Protein AF-X7ZXX4-F1 (afdb_monomer_lite)

Radius of gyration: 16.27 Å; chains: 1; bounding box: 38×36×48 Å

pLDDT: mean 80.08, std 14.27, range [28.7, 95.81]

Organism: NCBI:txid1299334

Sequence (162 aa):
MPLLALRRFQRAGHRPIVLAGGATGLIGDPRDTGERTLNAADTVLEWTERIRGQLEKFVDFDNASTGAIVENNLEWTRDMSAIEFLRDVGKHFSVNVMLDRDVIRRRLDGEGISYTEFSYLLLQANDYVELYRRHHCVLQIGGSDQWATSSPGCAWCAKSWV

Secondary structure (DSSP, 8-state):
-HHHHHHHHHHTT---EEEE-TTHHHH----SSSPPPPPPHHHHHHHHHHHHHHHTTTS--SSSTT--EEEETHHHHTT--HHHIIIIIGGG--HHHHHTSHHHHHHHTTT---HHHHHHHHHHHHHHHHHHHHH--------GGGHHHHHHHHHHHHHTT-

Structure (mmCIF, N/CA/C/O backbone):
data_AF-X7ZXX4-F1
#
_entry.id   AF-X7ZXX4-F1
#
loop_
_atom_site.group_PDB
_atom_site.id
_atom_site.type_symbol
_atom_site.label_atom_id
_atom_site.label_alt_id
_atom_site.label_comp_id
_atom_site.label_asym_id
_atom_site.label_entity_id
_atom_site.label_seq_id
_atom_site.pdbx_PDB_ins_code
_atom_site.Cartn_x
_atom_site.Cartn_y
_atom_site.Cartn_z
_atom_site.occupancy
_atom_site.B_iso_or_equiv
_atom_site.auth_seq_id
_atom_site.auth_comp_id
_atom_site.auth_asym_id
_atom_site.auth_atom_id
_atom_site.pdbx_PDB_model_num
ATOM 1 N N . MET A 1 1 ? 18.144 -1.987 0.894 1.00 58.41 1 MET A N 1
ATOM 2 C CA . MET A 1 1 ? 18.180 -3.378 0.380 1.00 58.41 1 MET A CA 1
ATOM 3 C C . MET A 1 1 ? 17.131 -3.664 -0.704 1.00 58.41 1 MET A C 1
ATOM 5 O O . MET A 1 1 ? 17.545 -4.181 -1.736 1.00 58.41 1 MET A O 1
ATOM 9 N N . PRO A 1 2 ? 15.839 -3.295 -0.566 1.00 73.19 2 PRO A N 1
ATOM 10 C CA . PRO A 1 2 ? 14.803 -3.636 -1.560 1.00 73.19 2 PRO A CA 1
ATOM 11 C C . PRO A 1 2 ? 15.035 -3.045 -2.963 1.00 73.19 2 PRO A C 1
ATOM 13 O O . PRO A 1 2 ? 14.835 -3.724 -3.963 1.00 73.19 2 PRO A O 1
ATOM 16 N N . LEU A 1 3 ? 15.558 -1.818 -3.055 1.00 76.00 3 LEU A N 1
ATOM 17 C CA . LEU A 1 3 ? 15.818 -1.152 -4.343 1.00 76.00 3 LEU A CA 1
ATOM 18 C C . LEU A 1 3 ? 16.875 -1.866 -5.200 1.00 76.00 3 LEU A C 1
ATOM 20 O O . LEU A 1 3 ? 16.741 -1.970 -6.416 1.00 76.00 3 LEU A O 1
ATOM 24 N N . LEU A 1 4 ? 17.911 -2.421 -4.564 1.00 83.94 4 LEU A N 1
ATOM 25 C CA . LEU A 1 4 ? 18.916 -3.222 -5.266 1.00 83.94 4 LEU A CA 1
ATOM 26 C C . LEU A 1 4 ? 18.341 -4.562 -5.735 1.00 83.94 4 LEU A C 1
ATOM 28 O O . LEU A 1 4 ? 18.779 -5.081 -6.759 1.00 83.94 4 LEU A O 1
ATOM 32 N N . ALA A 1 5 ? 17.367 -5.118 -5.008 1.00 85.31 5 ALA A N 1
ATOM 33 C CA . ALA A 1 5 ? 16.661 -6.315 -5.443 1.00 85.31 5 ALA A CA 1
ATOM 34 C C . ALA A 1 5 ? 15.829 -6.026 -6.700 1.00 85.31 5 ALA A C 1
ATOM 36 O O . ALA A 1 5 ? 15.967 -6.764 -7.669 1.00 85.31 5 ALA A O 1
ATOM 37 N N . LEU A 1 6 ? 15.081 -4.916 -6.743 1.00 85.69 6 LEU A N 1
ATOM 38 C CA . LEU A 1 6 ? 14.346 -4.495 -7.947 1.00 85.69 6 LEU A CA 1
ATOM 39 C C . LEU A 1 6 ? 15.264 -4.379 -9.168 1.00 85.69 6 LEU A C 1
ATOM 41 O O . LEU A 1 6 ? 14.960 -4.943 -10.215 1.00 85.69 6 LEU A O 1
ATOM 45 N N . ARG A 1 7 ? 16.439 -3.755 -9.013 1.00 88.50 7 ARG A N 1
ATOM 46 C CA . ARG A 1 7 ? 17.445 -3.692 -10.084 1.00 88.50 7 ARG A CA 1
ATOM 47 C C . ARG A 1 7 ? 17.921 -5.075 -10.533 1.00 88.50 7 ARG A C 1
ATOM 49 O O . ARG A 1 7 ? 18.136 -5.303 -11.719 1.00 88.50 7 ARG A O 1
ATOM 56 N N . ARG A 1 8 ? 18.122 -6.011 -9.599 1.00 90.25 8 ARG A N 1
ATOM 57 C CA . ARG A 1 8 ? 18.524 -7.390 -9.931 1.00 90.25 8 ARG A CA 1
ATOM 58 C C . ARG A 1 8 ? 17.432 -8.121 -10.709 1.00 90.25 8 ARG A C 1
ATOM 60 O O . ARG A 1 8 ? 17.762 -8.769 -11.694 1.00 90.25 8 ARG A O 1
ATOM 67 N N . PHE A 1 9 ? 16.168 -7.973 -10.314 1.00 90.69 9 PHE A N 1
ATOM 68 C CA . PHE A 1 9 ? 15.031 -8.515 -11.061 1.00 90.69 9 PHE A CA 1
ATOM 69 C C . PHE A 1 9 ? 14.939 -7.902 -12.461 1.00 90.69 9 PHE A C 1
ATOM 71 O O . PHE A 1 9 ? 14.779 -8.640 -13.430 1.00 90.69 9 PHE A O 1
ATOM 78 N N . GLN A 1 10 ? 15.144 -6.588 -12.584 1.00 92.62 10 GLN A N 1
ATOM 79 C CA . GLN A 1 10 ? 15.154 -5.913 -13.881 1.00 92.62 10 GLN A CA 1
ATOM 80 C C . GLN A 1 10 ? 16.250 -6.446 -14.806 1.00 92.62 10 GLN A C 1
ATOM 82 O O . GLN A 1 10 ? 15.985 -6.819 -15.945 1.00 92.62 10 GLN A O 1
ATOM 87 N N . ARG A 1 11 ? 17.475 -6.593 -14.291 1.00 91.75 11 ARG A N 1
ATOM 88 C CA . ARG A 1 11 ? 18.598 -7.178 -15.044 1.00 91.75 11 ARG A CA 1
ATOM 89 C C . ARG A 1 11 ? 18.402 -8.655 -15.392 1.00 91.75 11 ARG A C 1
ATOM 91 O O . ARG A 1 11 ? 19.052 -9.135 -16.313 1.00 91.75 11 ARG A O 1
ATOM 98 N N . ALA A 1 12 ? 17.543 -9.363 -14.664 1.00 93.75 12 ALA A N 1
ATOM 99 C CA . ALA A 1 12 ? 17.152 -10.738 -14.961 1.00 93.75 12 ALA A CA 1
ATOM 100 C C . ALA A 1 12 ? 15.986 -10.834 -15.967 1.00 93.75 12 ALA A C 1
ATOM 102 O O . ALA A 1 12 ? 15.547 -11.937 -16.274 1.00 93.75 12 ALA A O 1
ATOM 103 N N . GLY A 1 13 ? 15.500 -9.704 -16.498 1.00 92.81 13 GLY A N 1
ATOM 104 C CA . GLY A 1 13 ? 14.445 -9.666 -17.512 1.00 92.81 13 GLY A CA 1
ATOM 105 C C . GLY A 1 13 ? 13.027 -9.514 -16.957 1.00 92.81 13 GLY A C 1
ATOM 106 O O . GLY A 1 13 ? 12.065 -9.694 -17.697 1.00 92.81 13 GLY A O 1
ATOM 107 N N . HIS A 1 14 ? 12.870 -9.192 -15.671 1.00 93.25 14 HIS A N 1
ATOM 108 C CA . HIS A 1 14 ? 11.561 -8.927 -15.072 1.00 93.25 14 HIS A CA 1
ATOM 109 C C . HIS A 1 14 ? 11.238 -7.431 -15.077 1.00 93.25 14 HIS A C 1
ATOM 111 O O . HIS A 1 14 ? 12.132 -6.591 -15.086 1.00 93.25 14 HIS A O 1
ATOM 117 N N . ARG A 1 15 ? 9.951 -7.082 -15.024 1.00 93.69 15 ARG A N 1
ATOM 118 C CA . ARG A 1 15 ? 9.510 -5.686 -14.963 1.00 93.69 15 ARG A CA 1
ATOM 119 C C . ARG A 1 15 ? 9.308 -5.247 -13.507 1.00 93.69 15 ARG A C 1
ATOM 121 O O . ARG A 1 15 ? 8.385 -5.752 -12.866 1.00 93.69 15 ARG A O 1
ATOM 128 N N . PRO A 1 16 ? 10.139 -4.346 -12.953 1.00 92.62 16 PRO A N 1
ATOM 129 C CA . PRO A 1 16 ? 9.934 -3.838 -11.604 1.00 92.62 16 PRO A CA 1
ATOM 130 C C . PRO A 1 16 ? 8.789 -2.817 -11.583 1.00 92.62 16 PRO A C 1
ATOM 132 O O . PRO A 1 16 ? 8.695 -1.946 -12.446 1.00 92.62 16 PRO A O 1
ATOM 135 N N . ILE A 1 17 ? 7.950 -2.901 -10.554 1.00 91.19 17 ILE A N 1
ATOM 136 C CA . ILE A 1 17 ? 6.924 -1.900 -10.261 1.00 91.19 17 ILE A CA 1
ATOM 137 C C . ILE A 1 17 ? 7.258 -1.299 -8.904 1.00 91.19 17 ILE A C 1
ATOM 139 O O . ILE A 1 17 ? 7.419 -2.024 -7.920 1.00 91.19 17 ILE A O 1
ATOM 143 N N . VAL A 1 18 ? 7.376 0.022 -8.855 1.00 88.75 18 VAL A N 1
ATOM 144 C CA . VAL A 1 18 ? 7.553 0.756 -7.610 1.00 88.75 18 VAL A CA 1
ATOM 145 C C . VAL A 1 18 ? 6.232 1.397 -7.233 1.00 88.75 18 VAL A C 1
ATOM 147 O O . VAL A 1 18 ? 5.733 2.269 -7.938 1.00 88.75 18 VAL A O 1
ATOM 150 N N . LEU A 1 19 ? 5.673 0.958 -6.111 1.00 87.81 19 LEU A N 1
ATOM 151 C CA . LEU A 1 19 ? 4.434 1.504 -5.583 1.00 87.81 19 LEU A CA 1
ATOM 152 C C . LEU A 1 19 ? 4.729 2.605 -4.564 1.00 87.81 19 LEU A C 1
ATOM 154 O O . LEU A 1 19 ? 5.320 2.350 -3.513 1.00 87.81 19 LEU A O 1
ATOM 158 N N . ALA A 1 20 ? 4.279 3.818 -4.857 1.00 85.31 20 ALA A N 1
ATOM 159 C CA . ALA A 1 20 ? 4.189 4.899 -3.897 1.00 85.31 20 ALA 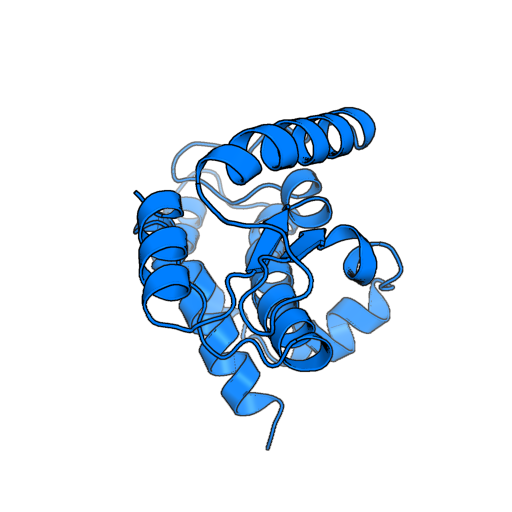A CA 1
ATOM 160 C C . ALA A 1 20 ? 2.920 4.742 -3.047 1.00 85.31 20 ALA A C 1
ATOM 162 O O . ALA A 1 20 ? 1.806 4.650 -3.565 1.00 85.31 20 ALA A O 1
ATOM 163 N N . GLY A 1 21 ? 3.100 4.717 -1.726 1.00 83.50 21 GLY A N 1
ATOM 164 C CA . GLY A 1 21 ? 2.017 4.583 -0.754 1.00 83.50 21 GLY A CA 1
ATOM 165 C C . GLY A 1 21 ? 1.305 5.904 -0.473 1.00 83.50 21 GLY A C 1
ATOM 166 O O . GLY A 1 21 ? 1.346 6.380 0.658 1.00 83.50 21 GLY A O 1
ATOM 167 N N . GLY A 1 22 ? 0.692 6.526 -1.481 1.00 84.62 22 GLY A N 1
ATOM 168 C CA . GLY A 1 22 ? -0.026 7.788 -1.317 1.00 84.62 22 GLY A CA 1
ATOM 169 C C . GLY A 1 22 ? -1.233 7.685 -0.384 1.00 84.62 22 GLY A C 1
ATOM 170 O O . GLY A 1 22 ? -1.390 8.501 0.516 1.00 84.62 22 GLY A O 1
ATOM 171 N N . ALA A 1 23 ? -2.068 6.662 -0.553 1.00 86.81 23 ALA A N 1
ATOM 172 C CA . ALA A 1 23 ? -3.216 6.419 0.315 1.00 86.81 23 ALA A CA 1
ATOM 173 C C . ALA A 1 23 ? -2.799 5.795 1.650 1.00 86.81 23 ALA A C 1
ATOM 175 O O . ALA A 1 23 ? -3.179 6.270 2.715 1.00 86.81 23 ALA A O 1
ATOM 176 N N . THR A 1 24 ? -1.952 4.767 1.610 1.00 83.44 24 THR A N 1
ATOM 177 C CA . THR A 1 24 ? -1.457 4.086 2.817 1.00 83.44 24 THR A CA 1
ATOM 178 C C . THR A 1 24 ? -0.630 5.014 3.713 1.00 83.44 24 THR A C 1
ATOM 180 O O . THR A 1 24 ? -0.669 4.887 4.936 1.00 83.44 24 THR A O 1
ATOM 183 N N . GLY A 1 25 ? 0.048 6.013 3.140 1.00 80.62 25 GLY A N 1
ATOM 184 C CA . GLY A 1 25 ? 0.748 7.071 3.870 1.00 80.62 25 GLY A CA 1
ATOM 185 C C . GLY A 1 25 ? -0.168 8.032 4.637 1.00 80.62 25 GLY A C 1
ATOM 186 O O . GLY A 1 25 ? 0.280 8.616 5.624 1.00 80.62 25 GLY A O 1
ATOM 187 N N . LEU A 1 26 ? -1.437 8.162 4.229 1.00 81.69 26 LEU A N 1
ATOM 188 C CA . LEU A 1 26 ? -2.467 8.948 4.928 1.00 81.69 26 LEU A CA 1
ATOM 189 C C . LEU A 1 26 ? -3.136 8.182 6.073 1.00 81.69 26 LEU A C 1
ATOM 191 O O . LEU A 1 26 ? -3.832 8.791 6.876 1.00 81.69 26 LEU A O 1
ATOM 195 N N . ILE A 1 27 ? -2.939 6.864 6.134 1.00 82.50 27 ILE A N 1
ATOM 196 C CA . ILE A 1 27 ? -3.483 5.977 7.171 1.00 82.50 27 ILE A CA 1
ATOM 197 C C . ILE A 1 27 ? -2.406 5.653 8.209 1.00 82.50 27 ILE A C 1
ATOM 199 O O . ILE A 1 27 ? -2.656 5.740 9.404 1.00 82.50 27 ILE A O 1
ATOM 203 N N . GLY A 1 28 ? -1.193 5.343 7.744 1.00 76.56 28 GLY A N 1
ATOM 204 C CA . GLY A 1 28 ? -0.056 4.985 8.586 1.00 76.56 28 GLY A CA 1
ATOM 205 C C . GLY A 1 28 ? 0.036 3.483 8.863 1.00 76.56 28 GLY A C 1
ATOM 206 O O . GLY A 1 28 ? -0.882 2.875 9.398 1.00 76.56 28 GLY A O 1
ATOM 207 N N . ASP A 1 29 ? 1.180 2.890 8.508 1.00 74.19 29 ASP A N 1
ATOM 208 C CA . ASP A 1 29 ? 1.509 1.497 8.855 1.00 74.19 29 ASP A CA 1
ATOM 209 C C . ASP A 1 29 ? 1.697 1.365 10.381 1.00 74.19 29 ASP A C 1
ATOM 211 O O . ASP A 1 29 ? 2.529 2.126 10.914 1.00 74.19 29 ASP A O 1
ATOM 215 N N . PRO A 1 30 ? 0.979 0.452 11.071 1.00 67.50 30 PRO A N 1
ATOM 216 C CA . PRO A 1 30 ? 1.144 0.215 12.501 1.00 67.50 30 PRO A CA 1
ATOM 217 C C . PRO A 1 30 ? 2.571 -0.234 12.818 1.00 67.50 30 PRO A C 1
ATOM 219 O O . PRO A 1 30 ? 3.069 -1.232 12.296 1.00 67.50 30 PRO A O 1
ATOM 222 N N . ARG A 1 31 ? 3.238 0.497 13.713 1.00 68.06 31 ARG A N 1
ATOM 223 C CA . ARG A 1 31 ? 4.585 0.155 14.187 1.00 68.06 31 ARG A CA 1
ATOM 224 C C . ARG A 1 31 ? 4.533 -0.410 15.594 1.00 68.06 31 ARG A C 1
ATOM 226 O O . ARG A 1 31 ? 3.581 -0.191 16.331 1.00 68.06 31 ARG A O 1
ATOM 233 N N . ASP A 1 32 ? 5.623 -1.056 15.992 1.00 57.56 32 ASP A N 1
ATOM 234 C CA . ASP A 1 32 ? 5.792 -1.579 17.351 1.00 57.56 32 ASP A CA 1
ATOM 235 C C . ASP A 1 32 ? 5.733 -0.477 18.437 1.00 57.56 32 ASP A C 1
ATOM 237 O O . ASP A 1 32 ? 5.488 -0.786 19.600 1.00 57.56 32 ASP A O 1
ATOM 241 N N . THR A 1 33 ? 5.933 0.802 18.083 1.00 57.28 33 THR A N 1
ATOM 242 C CA . THR A 1 33 ? 5.963 1.938 19.022 1.00 57.28 33 THR A CA 1
ATOM 243 C C . THR A 1 33 ? 4.988 3.049 18.619 1.00 57.28 33 THR A C 1
ATOM 245 O O . THR A 1 33 ? 5.306 3.843 17.729 1.00 57.28 33 THR A O 1
ATOM 248 N N . GLY A 1 34 ? 3.860 3.148 19.327 1.00 59.31 34 GLY A N 1
ATOM 249 C CA . GLY A 1 34 ? 2.911 4.264 19.228 1.00 59.31 34 GLY A CA 1
ATOM 250 C C . GLY A 1 34 ? 2.160 4.380 17.894 1.00 59.31 34 GLY A C 1
ATOM 251 O O . GLY A 1 34 ? 2.514 3.756 16.895 1.00 59.31 34 GLY A O 1
ATOM 252 N N . GLU A 1 35 ? 1.102 5.193 17.891 1.00 61.88 35 GLU A N 1
ATOM 253 C CA . GLU A 1 35 ? 0.349 5.531 16.676 1.00 61.88 35 GLU A CA 1
ATOM 254 C C . GLU A 1 35 ? 1.087 6.595 15.848 1.00 61.88 35 GLU A C 1
ATOM 256 O O . GLU A 1 35 ? 1.716 7.518 16.381 1.00 61.88 35 GLU A O 1
ATOM 261 N N . ARG A 1 36 ? 1.052 6.454 14.521 1.00 65.38 36 ARG A N 1
ATOM 2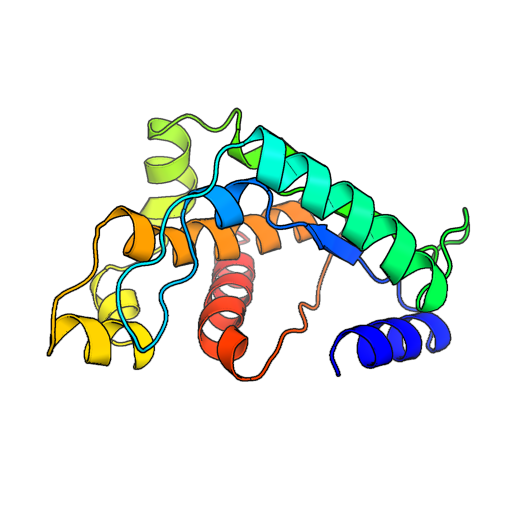62 C CA . ARG A 1 36 ? 1.725 7.386 13.605 1.00 65.38 36 ARG A CA 1
ATOM 263 C C . ARG A 1 36 ? 0.962 8.711 13.530 1.00 65.38 36 ARG A C 1
ATOM 265 O O . ARG A 1 36 ? -0.253 8.731 13.377 1.00 65.38 36 ARG A O 1
ATOM 272 N N . THR A 1 37 ? 1.678 9.834 13.522 1.00 64.75 37 THR A N 1
ATOM 273 C CA . THR A 1 37 ? 1.073 11.116 13.145 1.00 64.75 37 THR A CA 1
ATOM 274 C C . THR A 1 37 ? 0.733 11.120 11.655 1.00 64.75 37 THR A C 1
ATOM 276 O O . THR A 1 37 ? 1.581 10.830 10.805 1.00 64.75 37 THR A O 1
ATOM 279 N N . LEU A 1 38 ? -0.524 11.435 11.341 1.00 68.00 38 LEU A N 1
ATOM 280 C CA . LEU A 1 38 ? -1.015 11.522 9.968 1.00 68.00 38 LEU A CA 1
ATOM 281 C C . LEU A 1 38 ? -0.445 12.772 9.286 1.00 68.00 38 LEU A C 1
ATOM 283 O O . LEU A 1 38 ? -0.466 13.864 9.855 1.00 68.00 38 LEU A O 1
ATOM 287 N N . ASN A 1 39 ? 0.071 12.610 8.067 1.00 68.69 39 ASN A N 1
ATOM 288 C CA . ASN A 1 39 ? 0.603 13.720 7.274 1.00 68.69 39 ASN A CA 1
ATOM 289 C C . ASN A 1 39 ? -0.482 14.303 6.362 1.00 68.69 39 ASN A C 1
ATOM 291 O O . ASN A 1 39 ? -1.408 13.603 5.955 1.00 68.69 39 ASN A O 1
ATOM 295 N N . ALA A 1 40 ? -0.344 15.580 6.001 1.00 69.12 40 ALA A N 1
ATOM 296 C CA . ALA A 1 40 ? -1.210 16.211 5.010 1.00 69.12 40 ALA A CA 1
ATOM 297 C C . ALA A 1 40 ? -0.993 15.599 3.612 1.00 69.12 40 ALA A C 1
ATOM 299 O O . ALA A 1 40 ? 0.124 15.215 3.256 1.00 69.12 40 ALA A O 1
ATOM 300 N N . ALA A 1 41 ? -2.051 15.554 2.797 1.00 65.62 41 ALA A N 1
ATOM 301 C CA . ALA A 1 41 ? -2.021 14.972 1.452 1.00 65.62 41 ALA A CA 1
ATOM 302 C C . ALA A 1 41 ? -0.959 15.595 0.533 1.00 65.62 41 ALA A C 1
ATOM 304 O O . ALA A 1 41 ? -0.278 14.871 -0.194 1.00 65.62 41 ALA A O 1
ATOM 305 N N . ASP A 1 42 ? -0.752 16.909 0.630 1.00 67.56 42 ASP A N 1
ATOM 306 C CA . ASP A 1 42 ? 0.238 17.629 -0.178 1.00 67.56 42 ASP A CA 1
ATOM 307 C C . ASP A 1 42 ? 1.670 17.168 0.123 1.00 67.56 42 ASP A C 1
ATOM 309 O O . ASP A 1 42 ? 2.480 16.974 -0.783 1.00 67.56 42 ASP A O 1
ATOM 313 N N . THR A 1 43 ? 1.967 16.892 1.395 1.00 69.62 43 THR A N 1
ATOM 314 C CA . THR A 1 43 ? 3.267 16.366 1.828 1.00 69.62 43 THR A CA 1
ATOM 315 C C . THR A 1 43 ? 3.518 14.965 1.267 1.00 69.62 43 THR A C 1
ATOM 317 O O . THR A 1 43 ? 4.630 14.649 0.847 1.00 69.62 43 THR A O 1
ATOM 320 N N . VAL A 1 44 ? 2.483 14.123 1.210 1.00 68.19 44 VAL A N 1
ATOM 321 C CA . VAL A 1 44 ? 2.591 12.753 0.686 1.00 68.19 44 VAL A CA 1
ATOM 322 C C . VAL A 1 44 ? 2.815 12.745 -0.834 1.00 68.19 44 VAL A C 1
ATOM 324 O O . VAL A 1 44 ? 3.602 11.940 -1.347 1.00 68.19 44 VAL A O 1
ATOM 327 N N . LEU A 1 45 ? 2.177 13.667 -1.561 1.00 69.00 45 LEU A N 1
ATOM 328 C CA . LEU A 1 45 ? 2.399 13.851 -2.998 1.00 69.00 45 LEU A CA 1
ATOM 329 C C . LEU A 1 45 ? 3.828 14.326 -3.290 1.00 69.00 45 LEU A C 1
ATOM 331 O O . LEU A 1 45 ? 4.503 13.750 -4.142 1.00 69.00 45 LEU A O 1
ATOM 335 N N . GLU A 1 46 ? 4.328 15.306 -2.535 1.00 74.94 46 GLU A N 1
ATOM 336 C CA . GLU A 1 46 ? 5.700 15.802 -2.684 1.00 74.94 46 GLU A CA 1
ATOM 337 C C . GLU A 1 46 ? 6.745 14.700 -2.424 1.00 74.94 46 GLU A C 1
ATOM 339 O O . GLU A 1 46 ? 7.756 14.598 -3.125 1.00 74.94 46 GLU A O 1
ATOM 344 N N . TRP A 1 47 ? 6.501 13.830 -1.439 1.00 71.69 47 TRP A N 1
ATOM 345 C CA . TRP A 1 47 ? 7.380 12.692 -1.154 1.00 71.69 47 TRP A CA 1
ATOM 346 C C . TRP A 1 47 ? 7.387 11.663 -2.278 1.00 71.69 47 TRP A C 1
ATOM 348 O O . TRP A 1 47 ? 8.448 11.130 -2.602 1.00 71.69 47 TRP A O 1
ATOM 358 N N . THR A 1 48 ? 6.234 11.420 -2.898 1.00 67.81 48 THR A N 1
ATOM 359 C CA . THR A 1 48 ? 6.112 10.493 -4.028 1.00 67.81 48 THR A CA 1
ATOM 360 C C . THR A 1 48 ? 6.990 10.934 -5.201 1.00 67.81 48 THR A C 1
ATOM 362 O O . THR A 1 48 ? 7.745 10.124 -5.745 1.00 67.81 48 THR A O 1
ATOM 365 N N . GLU A 1 49 ? 6.977 12.226 -5.533 1.00 73.25 49 GLU A N 1
ATOM 366 C CA . GLU A 1 49 ? 7.776 12.761 -6.640 1.00 73.25 49 GLU A CA 1
ATOM 367 C C . GLU A 1 49 ? 9.282 12.740 -6.335 1.00 73.25 49 GLU A C 1
ATOM 369 O O . GLU A 1 49 ? 10.104 12.352 -7.166 1.00 73.25 49 GLU A O 1
ATOM 374 N N . ARG A 1 50 ? 9.671 13.054 -5.093 1.00 77.62 50 ARG A N 1
ATOM 375 C CA . ARG A 1 50 ? 11.075 12.940 -4.658 1.00 77.62 50 ARG A CA 1
ATOM 376 C C . ARG A 1 50 ? 11.586 11.503 -4.710 1.00 77.62 50 ARG A C 1
ATOM 378 O O . ARG A 1 50 ? 12.747 11.280 -5.057 1.00 77.62 50 ARG A O 1
ATOM 385 N N . ILE A 1 51 ? 10.738 10.538 -4.360 1.00 72.44 51 ILE A N 1
ATOM 386 C CA . ILE A 1 51 ? 11.074 9.115 -4.418 1.00 72.44 51 ILE A CA 1
ATOM 387 C C . ILE A 1 51 ? 11.303 8.690 -5.873 1.00 72.44 51 ILE A C 1
ATOM 389 O O . ILE A 1 51 ? 12.301 8.020 -6.134 1.00 72.44 51 ILE A O 1
ATOM 393 N N . ARG A 1 52 ? 10.479 9.142 -6.831 1.00 73.75 52 ARG A N 1
ATOM 394 C CA . ARG A 1 52 ? 10.683 8.874 -8.269 1.00 73.75 52 ARG A CA 1
ATOM 395 C C . ARG A 1 52 ? 12.092 9.259 -8.731 1.00 73.75 52 ARG A C 1
ATOM 397 O O . ARG A 1 52 ? 12.823 8.395 -9.212 1.00 73.75 52 ARG A O 1
ATOM 404 N N . GLY A 1 53 ? 12.526 10.495 -8.479 1.00 78.56 53 GLY A N 1
ATOM 405 C CA . GLY A 1 53 ? 13.864 10.951 -8.887 1.00 78.56 53 GLY A CA 1
ATOM 406 C C . GLY A 1 53 ? 15.023 10.205 -8.203 1.00 78.56 53 GLY A C 1
ATOM 407 O O . GLY A 1 53 ? 16.135 10.123 -8.728 1.00 78.56 53 GLY A O 1
ATOM 408 N N . GLN A 1 54 ? 14.796 9.621 -7.022 1.00 79.81 54 GLN A N 1
ATOM 409 C CA . GLN A 1 54 ? 15.781 8.742 -6.387 1.00 79.81 54 GLN A CA 1
ATOM 410 C C . GLN A 1 54 ? 15.813 7.350 -7.030 1.00 79.81 54 GLN A C 1
ATOM 412 O O . GLN A 1 54 ? 16.890 6.763 -7.145 1.00 79.81 54 GLN A O 1
ATOM 417 N N . LEU A 1 55 ? 14.658 6.830 -7.452 1.00 78.88 55 LEU A N 1
ATOM 418 C CA . LEU A 1 55 ? 14.505 5.504 -8.056 1.00 78.88 55 LEU A CA 1
ATOM 419 C C . LEU A 1 55 ? 15.119 5.407 -9.450 1.00 78.88 55 LEU A C 1
ATOM 421 O O . LEU A 1 55 ? 15.679 4.362 -9.773 1.00 78.88 55 LEU A O 1
ATOM 425 N N . GLU A 1 56 ? 15.100 6.493 -10.225 1.00 81.94 56 GLU A N 1
ATOM 426 C CA . GLU A 1 56 ? 15.740 6.590 -11.551 1.00 81.94 56 GLU A CA 1
ATOM 427 C C . GLU A 1 56 ? 17.238 6.252 -11.529 1.00 81.94 56 GLU A C 1
ATOM 429 O O . GLU A 1 56 ? 17.818 5.864 -12.536 1.00 81.94 56 GLU A O 1
ATOM 434 N N . LYS A 1 57 ? 17.886 6.333 -10.362 1.00 84.00 57 LYS A N 1
ATOM 435 C CA . LYS A 1 57 ? 19.298 5.951 -10.191 1.00 84.00 57 LYS A CA 1
ATOM 436 C C . LYS A 1 57 ? 19.506 4.439 -10.057 1.00 84.00 57 LYS A C 1
ATOM 438 O O . LYS A 1 57 ? 20.643 3.963 -10.125 1.00 84.00 57 LYS A O 1
ATOM 443 N N . PHE A 1 58 ? 18.441 3.687 -9.789 1.00 83.56 58 PHE A N 1
ATOM 444 C CA . PHE A 1 58 ? 18.498 2.261 -9.468 1.00 83.56 58 PHE A CA 1
ATOM 445 C C . PHE A 1 58 ? 17.805 1.380 -10.498 1.00 83.56 58 PHE A C 1
ATOM 447 O O . PHE A 1 58 ? 18.260 0.253 -10.685 1.00 83.56 58 PHE A O 1
ATOM 454 N N . VAL 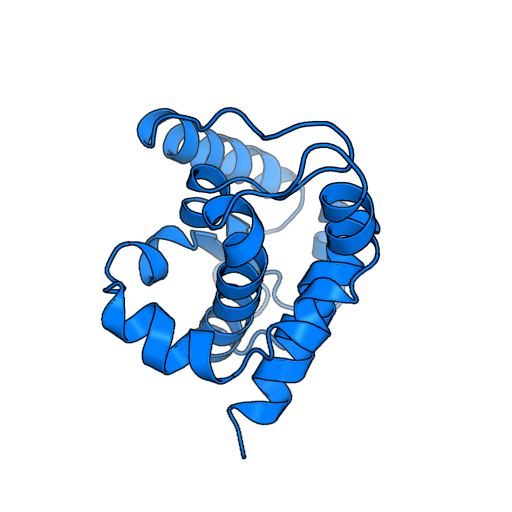A 1 59 ? 16.735 1.858 -11.123 1.00 86.06 59 VAL A N 1
ATOM 455 C CA . VAL A 1 59 ? 15.968 1.112 -12.122 1.00 86.06 59 VAL A CA 1
ATOM 456 C C . VAL A 1 59 ? 15.818 1.936 -13.392 1.00 86.06 59 VAL A C 1
ATOM 458 O O . VAL A 1 59 ? 15.721 3.161 -13.336 1.00 86.06 59 VAL A O 1
ATOM 461 N N . ASP A 1 60 ? 15.806 1.246 -14.525 1.00 89.94 60 ASP A N 1
ATOM 462 C CA . ASP A 1 60 ? 15.728 1.871 -15.839 1.00 89.94 60 ASP A CA 1
ATOM 463 C C . ASP A 1 60 ? 14.258 2.111 -16.211 1.00 89.94 60 ASP A C 1
ATOM 465 O O . ASP A 1 60 ? 13.448 1.179 -16.216 1.00 89.94 60 ASP A O 1
ATOM 469 N N . PHE A 1 61 ? 13.910 3.364 -16.499 1.00 87.69 61 PHE A N 1
ATOM 470 C CA . PHE A 1 61 ? 12.592 3.770 -16.986 1.00 87.69 61 PHE A CA 1
ATOM 471 C C . PHE A 1 61 ? 12.667 3.943 -18.503 1.00 87.69 61 PHE A C 1
ATOM 473 O O . PHE A 1 61 ? 13.127 4.969 -18.999 1.00 87.69 61 PHE A O 1
ATOM 480 N N . ASP A 1 62 ? 12.253 2.923 -19.246 1.00 87.69 62 ASP A N 1
ATOM 481 C CA . ASP A 1 62 ? 12.211 2.944 -20.704 1.00 87.69 62 ASP A CA 1
ATOM 482 C C . ASP A 1 62 ? 10.914 2.308 -21.231 1.00 87.69 62 ASP A C 1
ATOM 484 O O . ASP A 1 62 ? 10.080 1.814 -20.473 1.00 87.69 62 ASP A O 1
ATOM 488 N N . ASN A 1 63 ? 10.729 2.338 -22.552 1.00 86.62 63 ASN A N 1
ATOM 489 C CA . ASN A 1 63 ? 9.576 1.717 -23.211 1.00 86.62 63 ASN A CA 1
ATOM 490 C C . ASN A 1 63 ? 9.778 0.212 -23.472 1.00 86.62 63 ASN A C 1
ATOM 492 O O . ASN A 1 63 ? 9.019 -0.384 -24.241 1.00 86.62 63 ASN A O 1
ATOM 496 N N . ALA A 1 64 ? 10.816 -0.411 -22.904 1.00 89.88 64 ALA A N 1
ATOM 497 C CA . ALA A 1 64 ? 11.025 -1.840 -23.062 1.00 89.88 64 ALA A CA 1
ATOM 498 C C . ALA A 1 64 ? 10.016 -2.624 -22.211 1.00 89.88 64 ALA A C 1
ATOM 500 O O . ALA A 1 64 ? 9.439 -2.128 -21.245 1.00 89.88 64 ALA A O 1
ATOM 501 N N . SER A 1 65 ? 9.848 -3.909 -22.523 1.00 88.94 65 SER A N 1
ATOM 502 C CA . SER A 1 65 ? 9.010 -4.810 -21.712 1.00 88.94 65 SER A CA 1
ATOM 503 C C . SER A 1 65 ? 9.456 -4.916 -20.242 1.00 88.94 65 SER A C 1
ATOM 505 O O . SER A 1 65 ? 8.659 -5.289 -19.385 1.00 88.94 65 SER A O 1
ATOM 507 N N . THR A 1 66 ? 10.708 -4.559 -19.946 1.00 91.94 66 THR A N 1
ATOM 508 C CA . THR A 1 66 ? 11.320 -4.543 -18.610 1.00 91.94 66 THR A CA 1
ATOM 509 C C . THR A 1 66 ? 11.417 -3.144 -18.001 1.00 91.94 66 THR A C 1
ATOM 511 O O . THR A 1 66 ? 11.974 -3.004 -16.910 1.00 91.94 66 THR A O 1
ATOM 514 N N . GLY A 1 67 ? 10.913 -2.118 -18.690 1.00 92.19 67 GLY A N 1
ATOM 515 C CA . GLY A 1 67 ? 10.929 -0.736 -18.224 1.00 92.19 67 GLY A CA 1
ATOM 516 C C . GLY A 1 67 ? 10.188 -0.596 -16.901 1.00 92.19 67 GLY A C 1
ATOM 517 O O . GLY A 1 67 ? 9.075 -1.105 -16.739 1.00 92.19 67 GLY A O 1
ATOM 518 N N . ALA A 1 68 ? 10.833 0.039 -15.925 1.00 91.69 68 ALA A N 1
ATOM 519 C CA . ALA A 1 68 ? 10.266 0.218 -14.600 1.00 91.69 68 ALA A CA 1
ATOM 520 C C . ALA A 1 68 ? 9.005 1.087 -14.654 1.00 91.69 68 ALA A C 1
ATOM 522 O O . ALA A 1 68 ? 8.920 2.036 -15.430 1.00 91.69 68 ALA A O 1
ATOM 523 N N . ILE A 1 69 ? 8.037 0.784 -13.792 1.00 90.88 69 ILE A N 1
ATOM 524 C CA . ILE A 1 69 ? 6.805 1.568 -13.660 1.00 90.88 69 ILE A CA 1
ATOM 525 C C . ILE A 1 69 ? 6.743 2.117 -12.238 1.00 90.88 69 ILE A C 1
ATOM 527 O O . ILE A 1 69 ? 7.062 1.406 -11.283 1.00 90.88 69 ILE A O 1
ATOM 531 N N . VAL A 1 70 ? 6.345 3.380 -12.095 1.00 88.50 70 VAL A N 1
ATOM 532 C CA . VAL A 1 70 ? 5.994 3.964 -10.796 1.00 88.50 70 VAL A CA 1
ATOM 533 C C . VAL A 1 70 ? 4.493 4.187 -10.765 1.00 88.50 70 VAL A C 1
ATOM 535 O O . VAL A 1 70 ? 3.973 4.920 -11.602 1.00 88.50 70 VAL A O 1
ATOM 538 N N . GLU A 1 71 ? 3.844 3.581 -9.781 1.00 90.06 71 GLU A N 1
ATOM 539 C CA . GLU A 1 71 ? 2.408 3.670 -9.522 1.00 90.06 71 GLU A CA 1
ATOM 540 C C . GLU A 1 71 ? 2.168 4.348 -8.177 1.00 90.06 71 GLU A C 1
ATOM 542 O O . GLU A 1 71 ? 3.017 4.277 -7.285 1.00 90.06 71 GLU A O 1
ATOM 547 N N . ASN A 1 72 ? 1.005 4.967 -7.994 1.00 89.31 72 ASN A N 1
ATOM 548 C CA . ASN A 1 72 ? 0.588 5.510 -6.705 1.00 89.31 72 ASN A CA 1
ATOM 549 C C . ASN A 1 72 ? -0.751 4.896 -6.297 1.00 89.31 72 ASN A C 1
ATOM 551 O O . ASN A 1 72 ? -1.746 5.073 -6.993 1.00 89.31 72 ASN A O 1
ATOM 555 N N . ASN A 1 73 ? -0.813 4.232 -5.138 1.00 91.62 73 ASN A N 1
ATOM 556 C CA . ASN A 1 73 ? -2.057 3.591 -4.695 1.00 91.62 73 ASN A CA 1
ATOM 557 C C . ASN A 1 73 ? -3.210 4.561 -4.400 1.00 91.62 73 ASN A C 1
ATOM 559 O O . ASN A 1 73 ? -4.363 4.144 -4.262 1.00 91.62 73 ASN A O 1
ATOM 563 N N . LEU A 1 74 ? -2.932 5.864 -4.349 1.00 90.31 74 LEU A N 1
ATOM 564 C CA . LEU A 1 74 ? -3.962 6.890 -4.301 1.00 90.31 74 LEU A CA 1
ATOM 565 C C . LEU A 1 74 ? -4.856 6.879 -5.552 1.00 90.31 74 LEU A C 1
ATOM 567 O O . LEU A 1 74 ? -6.015 7.264 -5.444 1.00 90.31 74 LEU A O 1
ATOM 571 N N . GLU A 1 75 ? -4.360 6.395 -6.695 1.00 91.19 75 GLU A N 1
ATOM 572 C CA . GLU A 1 75 ? -5.110 6.323 -7.957 1.00 91.19 75 GLU A CA 1
ATOM 573 C C . GLU A 1 75 ? -6.316 5.380 -7.917 1.00 91.19 75 GLU A C 1
ATOM 575 O O . GLU A 1 75 ? -7.280 5.599 -8.641 1.00 91.19 75 GLU A O 1
ATOM 580 N N . TRP A 1 76 ? -6.280 4.330 -7.095 1.00 93.69 76 TRP A N 1
ATOM 581 C CA . TRP A 1 76 ? -7.420 3.419 -6.921 1.00 93.69 76 TRP A CA 1
ATOM 582 C C . TRP A 1 76 ? -8.086 3.544 -5.558 1.00 93.69 76 TRP A C 1
ATOM 584 O O . TRP A 1 76 ? -9.247 3.176 -5.410 1.00 93.69 76 TRP A O 1
ATOM 594 N N . THR A 1 77 ? -7.378 4.060 -4.554 1.00 93.31 77 THR A N 1
ATOM 595 C CA . THR A 1 77 ? -7.930 4.150 -3.198 1.00 93.31 77 THR A CA 1
ATOM 596 C C . THR A 1 77 ? -8.757 5.416 -2.988 1.00 93.31 77 THR A C 1
ATOM 598 O O . THR A 1 77 ? -9.703 5.391 -2.211 1.00 93.31 77 THR A O 1
ATOM 601 N N . ARG A 1 78 ? -8.430 6.528 -3.664 1.00 90.44 78 ARG A N 1
ATOM 602 C CA . ARG A 1 78 ? -9.121 7.816 -3.460 1.00 90.44 78 ARG A CA 1
ATOM 603 C C . ARG A 1 78 ? -10.604 7.752 -3.815 1.00 90.44 78 ARG A C 1
ATOM 605 O O . ARG A 1 78 ? -11.421 8.294 -3.077 1.00 90.44 78 ARG A O 1
ATOM 612 N N . ASP A 1 79 ? -10.9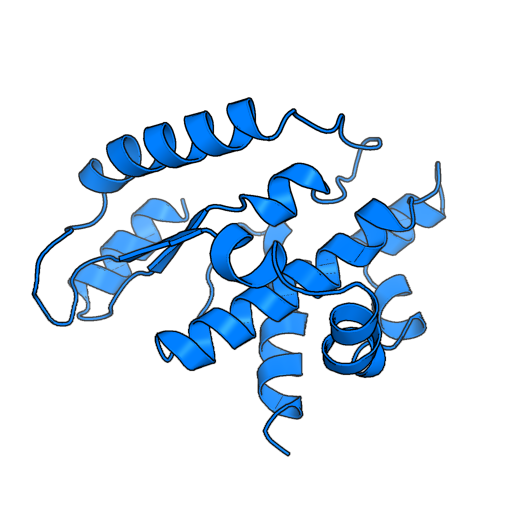21 7.120 -4.938 1.00 90.88 79 ASP A N 1
ATOM 613 C CA . ASP A 1 79 ? -12.282 7.085 -5.480 1.00 90.88 79 ASP A CA 1
ATOM 614 C C . ASP A 1 79 ? -13.086 5.880 -4.964 1.00 90.88 79 ASP A C 1
ATOM 616 O O . ASP A 1 79 ? -14.266 5.742 -5.276 1.00 90.88 79 ASP A O 1
ATOM 620 N N . MET A 1 80 ? -12.466 5.020 -4.147 1.00 94.44 80 MET A N 1
ATOM 621 C CA . MET A 1 80 ? -13.132 3.886 -3.518 1.00 94.44 80 MET A CA 1
ATOM 622 C C . MET A 1 80 ? -14.041 4.378 -2.394 1.00 94.44 80 MET A C 1
ATOM 624 O O . MET A 1 80 ? -13.586 4.925 -1.386 1.00 94.44 80 MET A O 1
ATOM 628 N N . SER A 1 81 ? -15.343 4.150 -2.533 1.00 95.81 81 SER A N 1
ATOM 629 C CA . SER A 1 81 ? -16.278 4.463 -1.459 1.00 95.81 81 SER A CA 1
ATOM 630 C C . SER A 1 81 ? -16.065 3.540 -0.256 1.00 95.81 81 SER A C 1
ATOM 632 O O . SER A 1 81 ? -15.648 2.387 -0.381 1.00 95.81 81 SER A O 1
ATOM 634 N N . ALA A 1 82 ? -16.440 4.012 0.935 1.00 93.56 82 ALA A N 1
ATOM 635 C CA . ALA A 1 82 ? -16.393 3.186 2.142 1.00 93.56 82 ALA A CA 1
ATOM 636 C C . ALA A 1 82 ? -17.221 1.891 2.000 1.00 93.56 82 ALA A C 1
ATOM 638 O O . ALA A 1 82 ? -16.847 0.852 2.540 1.00 93.56 82 ALA A O 1
ATOM 639 N N . ILE A 1 83 ? -18.327 1.934 1.246 1.00 95.44 83 ILE A N 1
ATOM 640 C CA . ILE A 1 83 ? -19.168 0.758 0.987 1.00 95.44 83 ILE A CA 1
ATOM 641 C C . ILE A 1 83 ? -18.423 -0.251 0.109 1.00 95.44 83 ILE A C 1
ATOM 643 O O . ILE A 1 83 ? -18.409 -1.434 0.442 1.00 95.44 83 ILE A O 1
ATOM 647 N N . GLU A 1 84 ? -17.795 0.195 -0.981 1.00 94.25 84 GLU A N 1
ATOM 648 C CA . GLU A 1 84 ? -16.992 -0.676 -1.852 1.00 94.25 84 GLU A CA 1
ATOM 649 C C . GLU A 1 84 ? -15.820 -1.281 -1.092 1.00 94.25 84 GLU A C 1
ATOM 651 O O . GLU A 1 84 ? -15.617 -2.489 -1.154 1.00 94.25 84 GLU A O 1
ATOM 656 N N . PHE A 1 85 ? -15.113 -0.488 -0.287 1.00 94.06 85 PHE A N 1
ATOM 657 C CA . PHE A 1 85 ? -14.022 -0.996 0.535 1.00 94.06 85 PHE A CA 1
ATOM 658 C C . PHE A 1 85 ? -14.487 -2.118 1.475 1.00 94.06 85 PHE A C 1
ATOM 660 O O . PHE A 1 85 ? -13.917 -3.210 1.484 1.00 94.06 85 PHE A O 1
ATOM 667 N N . LEU A 1 86 ? -15.561 -1.901 2.237 1.00 93.19 86 LEU A N 1
ATOM 668 C CA . LEU A 1 86 ? -16.066 -2.906 3.177 1.00 93.19 86 LEU A CA 1
ATOM 669 C C . LEU A 1 86 ? -16.624 -4.149 2.464 1.00 93.19 86 LEU A C 1
ATOM 671 O O . LEU A 1 86 ? -16.419 -5.274 2.929 1.00 93.19 86 LEU A O 1
ATOM 675 N N . ARG A 1 87 ? -17.318 -3.963 1.336 1.00 92.88 87 ARG A N 1
ATOM 676 C CA . ARG A 1 87 ? -17.978 -5.045 0.594 1.00 92.88 87 ARG A CA 1
ATOM 677 C C . ARG A 1 87 ? -17.006 -5.860 -0.252 1.00 92.88 87 ARG A C 1
ATOM 679 O O . ARG A 1 87 ? -17.113 -7.082 -0.267 1.00 92.88 87 ARG A O 1
ATOM 686 N N . ASP A 1 88 ? -16.104 -5.207 -0.970 1.00 90.50 88 ASP A N 1
ATOM 687 C CA . ASP A 1 88 ? -15.285 -5.839 -2.008 1.00 90.50 88 ASP A CA 1
ATOM 688 C C . ASP A 1 88 ? -13.893 -6.211 -1.491 1.00 90.50 88 ASP A C 1
ATOM 690 O O . ASP A 1 88 ? -13.297 -7.165 -1.987 1.00 90.50 88 ASP A O 1
ATOM 694 N N . VAL A 1 89 ? -13.412 -5.538 -0.438 1.00 91.25 89 VAL A N 1
ATOM 695 C CA . VAL A 1 89 ? -12.168 -5.893 0.260 1.00 91.25 89 VAL A CA 1
ATOM 696 C C . VAL A 1 89 ? -12.490 -6.525 1.613 1.00 91.25 89 VAL A C 1
ATOM 698 O O . VAL A 1 89 ? -12.177 -7.694 1.842 1.00 91.25 89 VAL A O 1
ATOM 701 N N . GLY A 1 90 ? -13.179 -5.794 2.493 1.00 90.69 90 GLY A N 1
ATOM 702 C CA . GLY A 1 90 ? -13.372 -6.151 3.903 1.00 90.69 90 GLY A CA 1
ATOM 703 C C . GLY A 1 90 ? -13.976 -7.534 4.149 1.00 90.69 90 GLY A C 1
ATOM 704 O O . GLY A 1 90 ? -13.487 -8.263 5.012 1.00 90.69 90 GLY A O 1
ATOM 705 N N . LYS A 1 91 ? -14.968 -7.959 3.353 1.00 91.06 91 LYS A N 1
ATOM 706 C CA . LYS A 1 91 ? -15.634 -9.269 3.523 1.00 91.06 91 LYS A CA 1
ATOM 707 C C . LYS A 1 91 ? -14.694 -10.478 3.439 1.00 91.06 91 LYS A C 1
ATOM 709 O O . LYS A 1 91 ? -15.056 -11.568 3.876 1.00 91.06 91 LYS A O 1
ATOM 714 N N . HIS A 1 92 ? -13.519 -10.316 2.833 1.00 88.38 92 HIS A N 1
ATOM 715 C CA . HIS A 1 92 ? -12.562 -11.401 2.627 1.00 88.38 92 HIS A CA 1
ATOM 716 C C . HIS A 1 92 ? -11.571 -11.569 3.784 1.00 88.38 92 HIS A C 1
ATOM 718 O O . HIS A 1 92 ? -10.803 -12.537 3.799 1.00 88.38 92 HIS A O 1
ATOM 724 N N . PHE A 1 93 ? -11.593 -10.656 4.757 1.00 87.50 93 PHE A N 1
ATOM 725 C CA . PHE A 1 93 ? -10.688 -10.652 5.896 1.00 87.50 93 PHE A CA 1
ATOM 726 C C . PHE A 1 93 ? -11.444 -11.038 7.164 1.00 87.50 93 PHE A C 1
ATOM 728 O O . PHE A 1 93 ? -12.377 -10.368 7.599 1.00 87.50 93 PHE A O 1
ATOM 735 N N . SER A 1 94 ? -11.027 -12.146 7.778 1.00 88.94 94 SER A N 1
ATOM 736 C CA . SER A 1 94 ? -11.511 -12.518 9.104 1.00 88.94 94 SER A CA 1
ATOM 737 C C . SER A 1 94 ? -10.794 -11.675 10.151 1.00 88.94 94 SER A C 1
ATOM 739 O O . SER A 1 94 ? -9.564 -11.690 10.214 1.00 88.94 94 SER A O 1
ATOM 741 N N . VAL A 1 95 ? -11.568 -11.001 11.002 1.00 88.62 95 VAL A N 1
ATOM 742 C CA . VAL A 1 95 ? -11.036 -10.221 12.127 1.00 88.62 95 VAL A CA 1
ATOM 743 C C . VAL A 1 95 ? -10.130 -11.088 13.005 1.00 88.62 95 VAL A C 1
ATOM 745 O O . VAL A 1 95 ? -9.013 -10.677 13.288 1.00 88.62 95 VAL A O 1
ATOM 748 N N . ASN A 1 96 ? -10.533 -12.319 13.339 1.00 86.56 96 ASN A N 1
ATOM 749 C CA . ASN A 1 96 ? -9.726 -13.229 14.165 1.00 86.56 96 ASN A CA 1
ATOM 750 C C . ASN A 1 96 ? -8.333 -13.476 13.559 1.00 86.56 96 ASN A C 1
ATOM 752 O O . ASN A 1 96 ? -7.324 -13.313 14.234 1.00 86.56 96 ASN A O 1
ATOM 756 N N . VAL A 1 97 ? -8.272 -13.758 12.253 1.00 85.12 97 VAL A N 1
ATOM 757 C CA . VAL A 1 97 ? -7.001 -13.991 11.540 1.00 85.12 97 VAL A CA 1
ATOM 758 C C . VAL A 1 97 ? -6.119 -12.739 11.515 1.00 85.12 97 VAL A C 1
ATOM 760 O O . VAL A 1 97 ? -4.893 -12.837 11.490 1.00 85.12 97 VAL A O 1
ATOM 763 N N . MET A 1 98 ? -6.721 -11.550 11.486 1.00 85.31 98 MET A N 1
ATOM 764 C CA . MET A 1 98 ? -5.968 -10.299 11.557 1.00 85.31 98 MET A CA 1
ATOM 765 C C . MET A 1 98 ? -5.411 -10.046 12.962 1.00 85.31 98 MET A C 1
ATOM 767 O O . MET A 1 98 ? -4.260 -9.630 13.075 1.00 85.31 98 MET A O 1
ATOM 771 N N . LEU A 1 99 ? -6.196 -10.318 14.010 1.00 86.12 99 LEU A N 1
ATOM 772 C CA . LEU A 1 99 ? -5.787 -10.147 15.410 1.00 86.12 99 LEU A CA 1
ATOM 773 C C . LEU A 1 99 ? -4.638 -11.087 15.801 1.00 86.12 99 LEU A C 1
ATOM 775 O O . LEU A 1 99 ? -3.748 -10.680 16.543 1.00 86.12 99 LEU A O 1
ATOM 779 N N . ASP A 1 100 ? -4.605 -12.300 15.242 1.00 83.19 100 ASP A N 1
ATOM 780 C CA . ASP A 1 100 ? -3.567 -13.306 15.516 1.00 83.19 100 ASP A CA 1
ATOM 781 C C . ASP A 1 100 ? -2.169 -12.927 14.992 1.00 83.19 100 ASP A C 1
ATOM 783 O O . ASP A 1 100 ? -1.181 -13.614 15.256 1.00 83.19 100 ASP A O 1
ATOM 787 N N . ARG A 1 101 ? -2.039 -11.825 14.248 1.00 80.12 101 ARG A N 1
ATOM 788 C CA . ARG A 1 101 ? -0.742 -11.356 13.754 1.00 80.12 101 ARG A CA 1
ATOM 789 C C . ARG A 1 101 ? 0.085 -10.764 14.878 1.00 80.12 101 ARG A C 1
ATOM 791 O O . ARG A 1 101 ? -0.361 -9.837 15.541 1.00 80.12 101 ARG A O 1
ATOM 798 N N . ASP A 1 102 ? 1.344 -11.182 14.993 1.00 77.75 102 ASP A N 1
ATOM 799 C CA . ASP A 1 102 ? 2.235 -10.754 16.081 1.00 77.75 102 ASP A CA 1
ATOM 800 C C . ASP A 1 102 ? 2.390 -9.233 16.234 1.00 77.75 102 ASP A C 1
ATOM 802 O O . ASP A 1 102 ? 2.566 -8.751 17.350 1.00 77.75 102 ASP A O 1
ATOM 806 N N . VAL A 1 103 ? 2.330 -8.459 15.145 1.00 74.44 103 VAL A N 1
ATOM 807 C CA . VAL A 1 103 ? 2.373 -6.983 15.210 1.00 74.44 103 VAL A CA 1
ATOM 808 C C . VAL A 1 103 ? 1.095 -6.422 15.841 1.00 74.44 103 VAL A C 1
ATOM 810 O O . VAL A 1 103 ? 1.165 -5.580 16.731 1.00 74.44 103 VAL A O 1
ATOM 813 N N . ILE A 1 104 ? -0.072 -6.927 15.430 1.00 81.12 104 ILE A N 1
ATOM 814 C CA . ILE A 1 104 ? -1.370 -6.476 15.949 1.00 81.12 104 ILE A CA 1
ATOM 815 C C . ILE A 1 104 ? -1.562 -6.954 17.388 1.00 81.12 104 ILE A C 1
ATOM 817 O O . ILE A 1 104 ? -1.923 -6.156 18.248 1.00 81.12 104 ILE A O 1
ATOM 821 N N . ARG A 1 105 ? -1.245 -8.219 17.670 1.00 82.19 105 ARG A N 1
ATOM 822 C CA . ARG A 1 105 ? -1.326 -8.812 19.007 1.00 82.19 105 ARG A CA 1
ATOM 823 C C . ARG A 1 105 ? -0.514 -8.021 20.033 1.00 82.19 105 ARG A C 1
ATOM 825 O O . ARG A 1 105 ? -1.054 -7.621 21.055 1.00 82.19 105 ARG A O 1
ATOM 832 N N . ARG A 1 106 ? 0.746 -7.689 19.717 1.00 81.88 106 ARG A N 1
ATOM 833 C CA . ARG A 1 106 ? 1.601 -6.874 20.601 1.00 81.88 106 ARG A CA 1
ATOM 834 C C . ARG A 1 106 ? 1.039 -5.471 20.860 1.00 81.88 106 ARG A C 1
ATOM 836 O O . ARG A 1 106 ? 1.189 -4.963 21.964 1.00 81.88 106 ARG A O 1
ATOM 843 N N . ARG A 1 107 ? 0.398 -4.842 19.867 1.00 82.19 107 ARG A N 1
ATOM 844 C CA . ARG A 1 107 ? -0.239 -3.519 20.019 1.00 82.19 107 ARG A CA 1
ATOM 845 C C . ARG A 1 107 ? -1.510 -3.589 20.864 1.00 82.19 107 ARG A C 1
ATOM 847 O O . ARG A 1 107 ? -1.730 -2.711 21.692 1.00 82.19 107 ARG A O 1
ATOM 854 N N . LEU A 1 108 ? -2.308 -4.641 20.687 1.00 83.44 108 LEU A N 1
ATOM 855 C CA . LEU A 1 108 ? -3.531 -4.882 21.458 1.00 83.44 108 LEU A CA 1
ATOM 856 C C . LEU A 1 108 ? -3.262 -5.144 22.939 1.00 83.44 108 LEU A C 1
ATOM 858 O O . LEU A 1 108 ? -4.026 -4.666 23.769 1.00 83.44 108 LEU A O 1
ATOM 862 N N . ASP A 1 109 ? -2.178 -5.852 23.262 1.00 82.44 109 ASP A N 1
ATOM 863 C CA . ASP A 1 109 ? -1.776 -6.114 24.650 1.00 82.44 109 ASP A CA 1
ATOM 864 C C . ASP A 1 109 ? -1.253 -4.850 25.371 1.00 82.44 109 ASP A C 1
ATOM 866 O O . ASP A 1 109 ? -1.115 -4.843 26.594 1.00 82.44 109 ASP A O 1
ATOM 870 N N . GLY A 1 110 ? -0.938 -3.787 24.619 1.00 80.38 110 GLY A N 1
ATOM 871 C CA . GLY A 1 110 ? -0.411 -2.518 25.121 1.00 80.38 110 GLY A CA 1
ATOM 872 C C . GLY A 1 110 ? -1.425 -1.372 25.060 1.00 80.38 110 GLY A C 1
ATOM 873 O O . GLY A 1 110 ? -2.455 -1.386 25.725 1.00 80.38 110 GLY A O 1
ATOM 874 N N . GLU A 1 111 ? -1.102 -0.340 24.278 1.00 78.94 111 GLU A N 1
ATOM 875 C CA . GLU A 1 111 ? -1.895 0.898 24.158 1.00 78.94 111 GLU A CA 1
ATOM 876 C C . GLU A 1 111 ? -3.150 0.748 23.278 1.00 78.94 111 GLU A C 1
ATOM 878 O O . GLU A 1 111 ? -3.968 1.665 23.201 1.00 78.94 111 GLU A O 1
ATOM 883 N N . GLY A 1 112 ? -3.315 -0.399 22.616 1.00 81.38 112 GLY A N 1
ATOM 884 C CA . GLY A 1 112 ? -4.353 -0.627 21.620 1.00 81.38 112 GLY A CA 1
ATOM 885 C C . GLY A 1 112 ? -3.926 -0.216 20.209 1.00 81.38 112 GLY A C 1
ATOM 886 O O . GLY A 1 112 ? -2.817 0.259 19.960 1.00 81.38 112 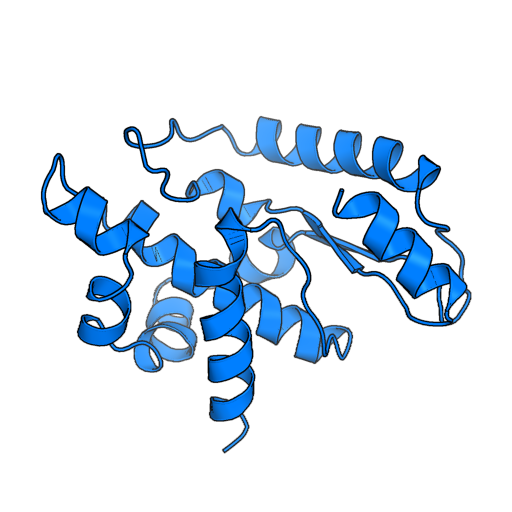GLY A O 1
ATOM 887 N N . ILE A 1 113 ? -4.826 -0.449 19.255 1.00 86.25 113 ILE A N 1
ATOM 888 C CA . ILE A 1 113 ? -4.667 -0.085 17.845 1.00 86.25 113 ILE A CA 1
ATOM 889 C C . ILE A 1 113 ? -5.961 0.570 17.366 1.00 86.25 113 ILE A C 1
ATOM 891 O O . ILE A 1 113 ? -7.055 0.079 17.663 1.00 86.25 113 ILE A O 1
ATOM 895 N N . SER A 1 114 ? -5.858 1.687 16.647 1.00 87.44 114 SER A N 1
ATOM 896 C CA . SER A 1 114 ? -7.037 2.340 16.083 1.00 87.44 114 SER A CA 1
ATOM 897 C C . SER A 1 114 ? -7.605 1.523 14.920 1.00 87.44 114 SER A C 1
ATOM 899 O O . SER A 1 114 ? -6.900 0.758 14.256 1.00 87.44 114 SER A O 1
ATOM 901 N N . TYR A 1 115 ? -8.898 1.695 14.628 1.00 88.19 115 TYR A N 1
ATOM 902 C CA . TYR A 1 115 ? -9.510 1.057 13.457 1.00 88.19 115 TYR A CA 1
ATOM 903 C C . TYR A 1 115 ? -8.827 1.489 12.148 1.00 88.19 115 TYR A C 1
ATOM 905 O O . TYR A 1 115 ? -8.724 0.697 11.210 1.00 88.19 115 TYR A O 1
ATOM 913 N N . THR A 1 116 ? -8.322 2.724 12.103 1.00 87.44 116 THR A N 1
ATOM 914 C CA . THR A 1 116 ? -7.567 3.284 10.978 1.00 87.44 116 THR A CA 1
ATOM 915 C C . THR A 1 116 ? -6.280 2.495 10.737 1.00 87.44 116 THR A C 1
ATOM 917 O O . THR A 1 116 ? -6.105 1.948 9.649 1.00 87.44 116 THR A O 1
ATOM 920 N N . GLU A 1 117 ? -5.432 2.333 11.759 1.00 84.50 117 GLU A N 1
ATOM 921 C CA . GLU A 1 117 ? -4.206 1.527 11.662 1.00 84.50 117 GLU A CA 1
ATOM 922 C C . GLU A 1 117 ? -4.508 0.045 11.389 1.00 84.50 117 GLU A C 1
ATOM 924 O O . GLU A 1 117 ? -3.825 -0.602 10.597 1.00 84.50 117 GLU A O 1
ATOM 929 N N . PHE A 1 118 ? -5.567 -0.504 11.990 1.00 86.75 118 PHE A N 1
ATOM 930 C CA . PHE A 1 118 ? -5.991 -1.884 11.744 1.00 86.75 118 PHE A CA 1
ATOM 931 C C . PHE A 1 118 ? -6.408 -2.115 10.280 1.00 86.75 118 PHE A C 1
ATOM 933 O O . PHE A 1 118 ? -6.107 -3.158 9.692 1.00 86.75 118 PHE A O 1
ATOM 940 N N . SER A 1 119 ? -7.061 -1.124 9.668 1.00 89.50 119 SER A N 1
ATOM 941 C CA . SER A 1 119 ? -7.533 -1.179 8.279 1.00 89.50 119 SER A CA 1
ATOM 942 C C . SER A 1 119 ? -6.410 -1.023 7.249 1.00 89.50 119 SER A C 1
ATOM 944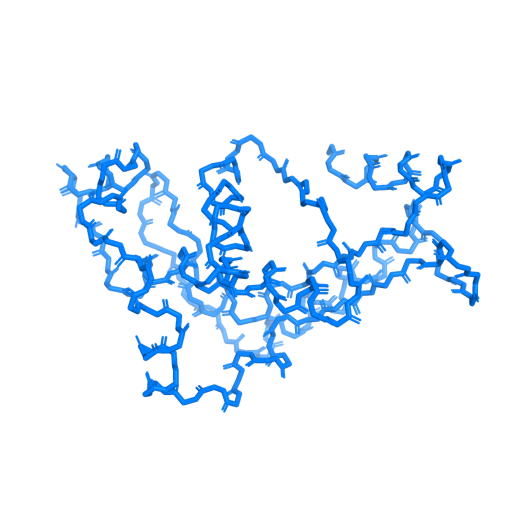 O O . SER A 1 119 ? -6.602 -1.384 6.086 1.00 89.50 119 SER A O 1
ATOM 946 N N . TYR A 1 120 ? -5.220 -0.568 7.657 1.00 88.06 120 TYR A N 1
ATOM 947 C CA . TYR A 1 120 ? -4.041 -0.460 6.791 1.00 88.06 120 TYR A CA 1
ATOM 948 C C . TYR A 1 120 ? -3.717 -1.782 6.073 1.00 88.06 120 TYR A C 1
ATOM 950 O O . TYR A 1 120 ? -3.410 -1.791 4.880 1.00 88.06 120 TYR A O 1
ATOM 958 N N . LEU A 1 121 ? -3.861 -2.916 6.771 1.00 86.38 121 LEU A N 1
ATOM 959 C CA . LEU A 1 121 ? -3.610 -4.246 6.205 1.00 86.38 121 LEU A CA 1
ATOM 960 C C . LEU A 1 121 ? -4.492 -4.563 4.995 1.00 86.38 121 LEU A C 1
ATOM 962 O O . LEU A 1 121 ? -4.037 -5.221 4.060 1.00 86.38 121 LEU A O 1
ATOM 966 N N . LEU A 1 122 ? -5.749 -4.118 5.020 1.00 91.12 122 LEU A N 1
ATOM 967 C CA . LEU A 1 122 ? -6.699 -4.354 3.935 1.00 91.12 122 LEU A CA 1
ATOM 968 C C . LEU A 1 122 ? -6.318 -3.524 2.712 1.00 91.12 122 LEU A C 1
ATOM 970 O O . LEU A 1 122 ? -6.355 -4.037 1.599 1.00 91.12 122 LEU A O 1
ATOM 974 N N . LEU A 1 123 ? -5.913 -2.269 2.919 1.00 91.25 123 LEU A N 1
ATOM 975 C CA . LEU A 1 123 ? -5.464 -1.389 1.839 1.00 91.25 123 LEU A CA 1
ATOM 976 C C . LEU A 1 123 ? -4.205 -1.936 1.165 1.00 91.25 123 LEU A C 1
ATOM 978 O O . LEU A 1 123 ? -4.167 -2.052 -0.055 1.00 91.25 123 LEU A O 1
ATOM 982 N N . GLN A 1 124 ? -3.219 -2.376 1.949 1.00 87.75 124 GLN A N 1
ATOM 983 C CA . GLN A 1 124 ? -2.003 -2.967 1.392 1.00 87.75 124 GLN A CA 1
ATOM 984 C C . GLN A 1 124 ? -2.272 -4.286 0.653 1.00 87.75 124 GLN A C 1
ATOM 986 O O . GLN A 1 124 ? -1.645 -4.566 -0.369 1.00 87.75 124 GLN A O 1
ATOM 991 N N . ALA A 1 125 ? -3.215 -5.100 1.133 1.00 89.56 125 ALA A N 1
ATOM 992 C CA . ALA A 1 125 ? -3.643 -6.288 0.402 1.00 89.56 125 ALA A CA 1
ATOM 993 C C . ALA A 1 125 ? -4.388 -5.925 -0.896 1.00 89.56 125 ALA A C 1
ATOM 995 O O . ALA A 1 125 ? -4.201 -6.599 -1.912 1.00 89.56 125 ALA A O 1
ATOM 996 N N . ASN A 1 126 ? -5.181 -4.847 -0.883 1.00 92.75 126 ASN A N 1
ATOM 997 C CA . ASN A 1 126 ? -5.872 -4.339 -2.064 1.00 92.75 126 ASN A CA 1
ATOM 998 C C . ASN A 1 126 ? -4.905 -3.839 -3.143 1.00 92.75 126 ASN A C 1
ATOM 1000 O O . ASN A 1 126 ? -5.091 -4.148 -4.319 1.00 92.75 126 ASN A O 1
ATOM 1004 N N . ASP A 1 127 ? -3.830 -3.162 -2.739 1.00 92.62 127 ASP A N 1
ATOM 1005 C CA . ASP A 1 127 ? -2.774 -2.709 -3.647 1.00 92.62 127 ASP A CA 1
ATOM 1006 C C . ASP A 1 127 ? -2.195 -3.865 -4.468 1.00 92.62 127 ASP A C 1
ATOM 1008 O O . ASP A 1 127 ? -1.960 -3.726 -5.667 1.00 92.62 127 ASP A O 1
ATOM 1012 N N . TYR A 1 128 ? -2.000 -5.032 -3.849 1.00 90.81 128 TYR A N 1
ATOM 1013 C CA . TYR A 1 128 ? -1.463 -6.190 -4.556 1.00 90.81 128 TYR A CA 1
ATOM 1014 C C . TYR A 1 128 ? -2.421 -6.719 -5.635 1.00 90.81 128 TYR A C 1
ATOM 1016 O O . TYR A 1 128 ? -1.976 -7.054 -6.734 1.00 90.81 128 TYR A O 1
ATOM 1024 N N . VAL A 1 129 ? -3.734 -6.738 -5.380 1.00 91.56 129 VAL A N 1
ATOM 1025 C CA . VAL A 1 129 ? -4.720 -7.123 -6.407 1.00 91.56 129 VAL A CA 1
ATOM 1026 C C . VAL A 1 129 ? -4.832 -6.090 -7.507 1.00 91.56 129 VAL A C 1
ATOM 1028 O O . VAL A 1 129 ? -4.916 -6.478 -8.669 1.00 91.56 129 VAL A O 1
ATOM 1031 N N . GLU A 1 130 ? -4.819 -4.799 -7.187 1.00 93.69 130 GLU A N 1
ATOM 1032 C CA . GLU A 1 130 ? -4.855 -3.757 -8.215 1.00 93.69 130 GLU A CA 1
ATOM 1033 C C . GLU A 1 130 ? -3.613 -3.824 -9.110 1.00 93.69 130 GLU A C 1
ATOM 1035 O O . GLU A 1 130 ? -3.730 -3.801 -10.336 1.00 93.69 130 GLU A O 1
ATOM 1040 N N . LEU A 1 131 ? -2.431 -4.047 -8.531 1.00 93.19 131 LEU A N 1
ATOM 1041 C CA . LEU A 1 131 ? -1.204 -4.268 -9.297 1.00 93.19 131 LEU A CA 1
ATOM 1042 C C . LEU A 1 131 ? -1.237 -5.565 -10.116 1.00 93.19 131 LEU A C 1
ATOM 1044 O O . LEU A 1 131 ? -0.712 -5.602 -11.231 1.00 93.19 131 LEU A O 1
ATOM 1048 N N . TYR A 1 132 ? -1.862 -6.628 -9.609 1.00 91.81 132 TYR A N 1
ATOM 1049 C CA . TYR A 1 132 ? -2.092 -7.835 -10.399 1.00 91.81 132 TYR A CA 1
ATOM 1050 C C . TYR A 1 132 ? -3.034 -7.555 -11.581 1.00 91.81 132 TYR A C 1
ATOM 1052 O O . TYR A 1 132 ? -2.726 -7.923 -12.711 1.00 91.81 132 TYR A O 1
ATOM 1060 N N . ARG A 1 133 ? -4.164 -6.877 -11.356 1.00 92.56 133 ARG A N 1
ATOM 1061 C CA . ARG A 1 133 ? -5.166 -6.579 -12.395 1.00 92.56 133 ARG A CA 1
ATOM 1062 C C . ARG A 1 133 ? -4.619 -5.669 -13.489 1.00 92.56 133 ARG A C 1
ATOM 1064 O O . ARG A 1 133 ? -4.885 -5.906 -14.661 1.00 92.56 133 ARG A O 1
ATOM 1071 N N . ARG A 1 134 ? -3.873 -4.633 -13.104 1.00 93.81 134 ARG A N 1
ATOM 1072 C CA . ARG A 1 134 ? -3.360 -3.606 -14.023 1.00 93.81 134 ARG A CA 1
ATOM 1073 C C . ARG A 1 134 ? -2.096 -4.055 -14.747 1.00 93.81 134 ARG A C 1
ATOM 1075 O O . ARG A 1 134 ? -1.932 -3.770 -15.928 1.00 93.81 134 ARG A O 1
ATOM 1082 N N . HIS A 1 135 ? -1.212 -4.769 -14.046 1.00 92.81 135 HIS A N 1
ATOM 1083 C CA . HIS A 1 135 ? 0.157 -5.018 -14.514 1.00 92.81 135 HIS A CA 1
ATOM 1084 C C . HIS A 1 135 ? 0.593 -6.480 -14.481 1.00 92.81 135 HIS A C 1
ATOM 1086 O O . HIS A 1 135 ? 1.756 -6.754 -14.789 1.00 92.81 135 HIS A O 1
ATOM 1092 N N . HIS A 1 136 ? -0.298 -7.403 -14.105 1.00 92.62 136 HIS A N 1
ATOM 1093 C CA . HIS A 1 136 ? 0.016 -8.813 -13.857 1.00 92.62 136 HIS A CA 1
ATOM 1094 C C . HIS A 1 136 ? 1.188 -8.988 -12.882 1.00 92.62 136 HIS A C 1
ATOM 1096 O O . HIS A 1 136 ? 2.056 -9.841 -13.063 1.00 92.62 136 HIS A O 1
ATOM 1102 N N . CYS A 1 137 ? 1.228 -8.157 -11.836 1.00 91.00 137 CYS A N 1
ATOM 1103 C CA . CYS A 1 137 ? 2.201 -8.287 -10.761 1.00 91.00 137 CYS A CA 1
ATOM 1104 C C . CYS A 1 137 ? 1.990 -9.604 -9.997 1.00 91.00 137 CYS A C 1
ATOM 1106 O O . CYS A 1 137 ? 0.996 -9.764 -9.297 1.00 91.00 137 CYS A O 1
ATOM 1108 N N . VAL A 1 138 ? 2.931 -10.543 -10.125 1.00 89.88 138 VAL A N 1
ATOM 1109 C CA . VAL A 1 138 ? 2.876 -11.875 -9.483 1.00 89.88 138 VAL A CA 1
ATOM 1110 C C . VAL A 1 138 ? 3.820 -12.025 -8.288 1.00 89.88 138 VAL A C 1
ATOM 1112 O O . VAL A 1 138 ? 3.868 -13.087 -7.670 1.00 89.88 138 VAL A O 1
ATOM 1115 N N . LEU A 1 139 ? 4.603 -10.988 -7.983 1.00 89.50 139 LEU A N 1
ATOM 1116 C CA . LEU A 1 139 ? 5.573 -10.999 -6.897 1.00 89.50 139 LEU A CA 1
ATOM 1117 C C . LEU A 1 139 ? 5.680 -9.613 -6.264 1.00 89.50 139 LEU A C 1
ATOM 1119 O O . LEU A 1 139 ? 6.033 -8.644 -6.933 1.00 89.50 139 LEU A O 1
ATOM 1123 N N . GLN A 1 140 ? 5.466 -9.549 -4.952 1.00 87.00 140 GLN A N 1
ATOM 1124 C CA . GLN A 1 140 ? 5.765 -8.379 -4.135 1.00 87.00 140 GLN A CA 1
ATOM 1125 C C . GLN A 1 140 ? 6.989 -8.658 -3.260 1.00 87.00 140 GLN A C 1
ATOM 1127 O O . GLN A 1 140 ? 7.100 -9.716 -2.642 1.00 87.00 140 GLN A O 1
ATOM 1132 N N . ILE A 1 141 ? 7.909 -7.695 -3.201 1.00 83.19 141 ILE A N 1
ATOM 1133 C CA . ILE A 1 141 ? 9.085 -7.740 -2.330 1.00 83.19 141 ILE A CA 1
ATOM 1134 C C . ILE A 1 141 ? 9.078 -6.535 -1.387 1.00 83.19 141 ILE A C 1
ATOM 1136 O O . ILE A 1 141 ? 8.801 -5.412 -1.804 1.00 83.19 141 ILE A O 1
ATOM 1140 N N . GLY A 1 142 ? 9.407 -6.763 -0.117 1.00 77.69 142 GLY A N 1
ATOM 1141 C CA . GLY A 1 142 ? 9.436 -5.740 0.929 1.00 77.69 142 GLY A CA 1
ATOM 1142 C C . GLY A 1 142 ? 10.559 -5.983 1.938 1.00 77.69 142 GLY A C 1
ATOM 1143 O O . GLY A 1 142 ? 11.330 -6.935 1.807 1.00 77.69 142 GLY A O 1
ATOM 1144 N N . GLY A 1 143 ? 10.680 -5.099 2.930 1.00 67.38 143 GLY A N 1
ATOM 1145 C CA . GLY A 1 143 ? 11.535 -5.342 4.097 1.00 67.38 143 GLY A CA 1
ATOM 1146 C C . GLY A 1 143 ? 11.020 -6.515 4.943 1.00 67.38 143 GLY A C 1
ATOM 1147 O O . GLY A 1 143 ? 9.898 -6.981 4.756 1.00 67.38 143 GLY A O 1
ATOM 1148 N N . SER A 1 144 ? 11.834 -7.013 5.876 1.00 59.47 144 SER A N 1
ATOM 1149 C CA . SER A 1 144 ? 11.446 -8.114 6.776 1.00 59.47 144 SER A CA 1
ATOM 1150 C C . SER A 1 144 ? 10.228 -7.780 7.649 1.00 59.47 144 SER A C 1
ATOM 1152 O O . SER A 1 144 ? 9.464 -8.667 8.012 1.00 59.47 144 SER A O 1
ATOM 1154 N N . ASP A 1 145 ? 10.022 -6.497 7.933 1.00 58.25 145 ASP A N 1
ATOM 1155 C CA . ASP A 1 145 ? 8.855 -5.908 8.595 1.00 58.25 145 ASP A CA 1
ATOM 1156 C C . ASP A 1 145 ? 7.569 -5.978 7.745 1.00 58.25 145 ASP A C 1
ATOM 1158 O O . ASP A 1 145 ? 6.471 -6.082 8.283 1.00 58.25 145 ASP A O 1
ATOM 1162 N N . GLN A 1 146 ? 7.697 -6.022 6.416 1.00 58.19 146 GLN A N 1
ATOM 1163 C CA . GLN A 1 146 ? 6.582 -6.086 5.459 1.00 58.19 146 GLN A CA 1
ATOM 1164 C C . GLN A 1 146 ? 6.145 -7.528 5.126 1.00 58.19 146 GLN A C 1
ATOM 1166 O O . GLN A 1 146 ? 5.236 -7.748 4.321 1.00 58.19 146 GLN A O 1
ATOM 1171 N N . TRP A 1 147 ? 6.772 -8.546 5.731 1.00 55.66 147 TRP A N 1
ATOM 1172 C CA . TRP A 1 147 ? 6.387 -9.950 5.534 1.00 55.66 147 TRP A CA 1
ATOM 1173 C C . TRP A 1 147 ? 4.960 -10.231 6.017 1.00 55.66 147 TRP A C 1
ATOM 1175 O O . TRP A 1 147 ? 4.177 -10.909 5.338 1.00 55.66 147 TRP A O 1
ATOM 1185 N N . ALA A 1 148 ? 4.607 -9.669 7.179 1.00 48.91 148 ALA A N 1
ATOM 1186 C CA . ALA A 1 148 ? 3.277 -9.809 7.752 1.00 48.91 148 ALA A CA 1
ATOM 1187 C C . ALA A 1 148 ? 2.217 -9.259 6.792 1.00 48.91 148 ALA A C 1
ATOM 1189 O O . ALA A 1 148 ? 1.163 -9.865 6.627 1.00 48.91 148 ALA A O 1
ATOM 1190 N N . THR A 1 149 ? 2.499 -8.154 6.107 1.00 55.09 149 THR A N 1
ATOM 1191 C CA . THR A 1 149 ? 1.539 -7.451 5.255 1.00 55.09 149 THR A CA 1
ATOM 1192 C C . THR A 1 149 ? 1.499 -7.939 3.803 1.00 55.09 149 THR A C 1
ATOM 1194 O O . THR A 1 149 ? 0.441 -7.877 3.183 1.00 55.09 149 THR A O 1
ATOM 1197 N N . SER A 1 150 ? 2.576 -8.541 3.286 1.00 55.22 150 SER A N 1
ATOM 1198 C CA . SER A 1 150 ? 2.624 -9.084 1.910 1.00 55.22 150 SER A CA 1
ATOM 1199 C C . SER A 1 150 ? 1.949 -10.464 1.782 1.00 55.22 150 SER A C 1
ATOM 1201 O O . SER A 1 150 ? 1.279 -10.762 0.794 1.00 55.22 150 SER A O 1
ATOM 1203 N N . SER A 1 151 ? 2.052 -11.306 2.818 1.00 58.88 151 SER A N 1
ATOM 1204 C CA . SER A 1 151 ? 1.411 -12.633 2.880 1.00 58.88 151 SER A CA 1
ATOM 1205 C C . SER A 1 151 ? -0.122 -12.640 2.665 1.00 58.88 151 SER A C 1
ATOM 1207 O O . SER A 1 151 ? -0.606 -13.477 1.901 1.00 58.88 151 SER A O 1
ATOM 1209 N N . PRO A 1 152 ? -0.925 -11.749 3.290 1.00 56.25 152 PRO A N 1
ATOM 1210 C CA . PRO A 1 152 ? -2.367 -11.682 3.046 1.00 56.25 152 PRO A CA 1
ATOM 1211 C C . PRO A 1 152 ? -2.703 -11.161 1.653 1.00 56.25 152 PRO A C 1
ATOM 1213 O O . PRO A 1 152 ? -3.693 -11.623 1.106 1.00 56.25 152 PRO A O 1
ATOM 1216 N N . GLY A 1 153 ? -1.900 -10.262 1.069 1.00 54.81 153 GLY A N 1
ATOM 1217 C CA . GLY A 1 153 ? -2.071 -9.832 -0.320 1.00 54.81 153 GLY A CA 1
ATOM 1218 C C . GLY A 1 153 ? -1.976 -11.026 -1.269 1.00 54.81 153 GLY A C 1
ATOM 1219 O O . GLY A 1 153 ? -2.898 -11.275 -2.041 1.00 54.81 153 GLY A O 1
ATOM 1220 N N . CYS A 1 154 ? -0.932 -11.850 -1.129 1.00 57.03 154 CYS A N 1
ATOM 1221 C CA . CYS A 1 154 ? -0.782 -13.089 -1.899 1.00 57.03 154 CYS A CA 1
ATOM 1222 C C . CYS A 1 154 ? -1.920 -14.093 -1.651 1.00 57.03 154 CYS A C 1
ATOM 1224 O O . CYS A 1 154 ? -2.468 -14.652 -2.600 1.00 57.03 154 CYS A O 1
ATOM 1226 N N . ALA A 1 155 ? -2.310 -14.312 -0.391 1.00 54.31 155 ALA A N 1
ATOM 1227 C CA . ALA A 1 155 ? -3.393 -15.235 -0.050 1.00 54.31 155 ALA A CA 1
ATOM 1228 C C . ALA A 1 155 ? -4.775 -14.739 -0.512 1.00 54.31 155 ALA A C 1
ATOM 1230 O O . ALA A 1 155 ? -5.636 -15.546 -0.860 1.00 54.31 155 ALA A O 1
ATOM 1231 N N . TRP A 1 156 ? -5.000 -13.425 -0.526 1.00 51.03 156 TRP A N 1
ATOM 1232 C CA . TRP A 1 156 ? -6.233 -12.816 -1.012 1.00 51.03 156 TRP A CA 1
ATOM 1233 C C . TRP A 1 156 ? -6.293 -12.823 -2.540 1.00 51.03 156 TRP A C 1
ATOM 1235 O O . TRP A 1 156 ? -7.299 -13.266 -3.083 1.00 51.03 156 TRP A O 1
ATOM 1245 N N . CYS A 1 157 ? -5.195 -12.493 -3.232 1.00 48.47 157 CYS A N 1
ATOM 1246 C CA . CYS A 1 157 ? -5.045 -12.765 -4.664 1.00 48.47 157 CYS A CA 1
ATOM 1247 C C . CYS A 1 157 ? -5.351 -14.229 -4.995 1.00 48.47 157 CYS A C 1
ATOM 1249 O O . CYS A 1 157 ? -5.983 -14.491 -5.998 1.00 48.47 157 CYS A O 1
ATOM 1251 N N . ALA A 1 158 ? -4.968 -15.202 -4.172 1.00 38.81 158 ALA A N 1
ATOM 1252 C CA . ALA A 1 158 ? -5.331 -16.595 -4.441 1.00 38.81 158 ALA A CA 1
ATOM 1253 C C . ALA A 1 158 ? -6.839 -16.881 -4.261 1.00 38.81 158 ALA A C 1
ATOM 1255 O O . ALA A 1 158 ? -7.388 -17.728 -4.959 1.00 38.81 158 ALA A O 1
ATOM 1256 N N . LYS A 1 159 ? -7.519 -16.188 -3.336 1.00 41.00 159 LYS A N 1
ATOM 1257 C CA . LYS A 1 159 ? -8.947 -16.394 -3.018 1.00 41.00 159 LYS A CA 1
ATOM 1258 C C . LYS A 1 159 ? -9.909 -15.621 -3.916 1.00 41.00 159 LYS A C 1
ATOM 1260 O O . LYS A 1 159 ? -10.986 -16.125 -4.188 1.00 41.00 159 LYS A O 1
ATOM 1265 N N . SER A 1 160 ? -9.549 -14.425 -4.376 1.00 40.75 160 SER A N 1
ATOM 1266 C CA . SER A 1 160 ? -10.400 -13.593 -5.247 1.00 40.75 160 SER A CA 1
ATOM 1267 C C . SER A 1 160 ? -10.540 -14.137 -6.678 1.00 40.75 160 SER A C 1
ATOM 1269 O O . SER A 1 160 ? -11.216 -13.520 -7.496 1.00 40.75 160 SER A O 1
ATOM 1271 N N . TRP A 1 161 ? -9.893 -15.268 -6.975 1.00 33.03 161 TRP A N 1
ATOM 1272 C CA . TRP A 1 161 ? -9.910 -15.973 -8.259 1.00 33.03 161 TRP A CA 1
ATOM 1273 C C . TRP A 1 161 ? -10.644 -17.328 -8.200 1.00 33.03 161 TRP A C 1
ATOM 1275 O O . TRP A 1 161 ? -10.596 -18.076 -9.178 1.00 33.03 161 TRP A O 1
ATOM 1285 N N . VAL A 1 162 ? -11.321 -17.639 -7.083 1.00 28.70 162 VAL A N 1
ATOM 1286 C CA . VAL A 1 162 ? -12.220 -18.800 -6.920 1.00 28.70 162 VAL A CA 1
ATOM 1287 C C . VAL A 1 162 ? -13.641 -18.327 -6.644 1.00 28.70 162 VAL A C 1
ATOM 1289 O O . VAL A 1 162 ? -13.802 -17.420 -5.797 1.00 28.70 162 VAL A O 1
#

InterPro domains:
  IPR002305 Aminoacyl-tRNA synthetase, class Ic [PF00579] (1-148)
  IPR002307 Tyrosine-tRNA ligase [PR01040] (112-127)
  IPR002307 Tyrosine-tRNA ligase [PR01040] (133-155)
  IPR002307 Tyrosine-tRNA ligase [TIGR00234] (1-148)
  IPR014729 Rossmann-like alpha/beta/alpha sandwich fold [G3DSA:3.40.50.620] (1-160)
  IPR024088 Tyrosine-tRNA ligase, bacterial-type [PTHR11766] (2-148)

Foldseek 3Di:
DVLLVLLVCLVVVAAAEAEQALPLQQLDAQDLDDDDDGDDSVVSVVVLVVVVVVSVVRAAQDPDPRHYHYYYLCVPPVPQDPCCLCVVQVVVDDPVVLCPDPSQVSQCVPPHDDPSNSCSLSSLLVVLVVCCVPPVDPDDDDPPVCPSSVVSSNVVVVVVVD